Protein AF-A0A9X8YA96-F1 (afdb_monomer_lite)

Sequence (90 aa):
MYTHIKIKKNPYAWPSWLVSYEGHTIGSSHSLQISRIAANFAQSHVKEINPANLCASYLITHVAEDMNHGGYQEFWTPAPTHLLALAPAA

Secondary structure (DSSP, 8-state):
----EEEEE-SSSTT-EEEEETTEEEEEES-HHHHHHHHHHHHHHHTT--GGG--HHHHHHHHHHHHHHTT-TTTEEEPP----------

Structure (mmCIF, N/CA/C/O backbone):
data_AF-A0A9X8YA96-F1
#
_entry.id   AF-A0A9X8YA96-F1
#
loop_
_atom_site.group_PDB
_atom_site.id
_atom_site.type_symbol
_atom_site.label_atom_id
_atom_site.label_alt_id
_atom_site.label_comp_id
_atom_site.label_asym_id
_atom_site.label_entity_id
_atom_site.label_seq_id
_atom_site.pdbx_PDB_ins_code
_atom_site.Cartn_x
_atom_site.Cartn_y
_atom_site.Cartn_z
_atom_site.occupancy
_atom_site.B_iso_or_equiv
_atom_site.auth_seq_id
_atom_site.auth_comp_id
_atom_site.auth_asym_id
_atom_site.auth_atom_id
_atom_site.pdbx_PDB_model_num
ATOM 1 N N . MET A 1 1 ? 3.132 -4.414 20.008 1.00 42.69 1 MET A N 1
ATOM 2 C CA . MET A 1 1 ? 2.499 -3.396 19.146 1.00 42.69 1 MET A CA 1
ATOM 3 C C . MET A 1 1 ? 2.351 -4.034 17.775 1.00 42.69 1 MET A C 1
ATOM 5 O O . MET A 1 1 ? 3.350 -4.204 17.091 1.00 42.69 1 MET A O 1
ATOM 9 N N . TYR A 1 2 ? 1.169 -4.567 17.464 1.00 43.12 2 TYR A N 1
ATOM 10 C CA . TYR A 1 2 ? 0.956 -5.292 16.212 1.00 43.12 2 TYR A CA 1
ATOM 11 C C . TYR A 1 2 ? 0.777 -4.276 15.096 1.00 43.12 2 TYR A C 1
ATOM 13 O O . TYR A 1 2 ? -0.121 -3.447 15.137 1.00 43.12 2 TYR A O 1
ATOM 21 N N . THR A 1 3 ? 1.673 -4.297 14.124 1.00 57.06 3 THR A N 1
ATOM 22 C CA . THR A 1 3 ? 1.552 -3.468 12.936 1.00 57.06 3 THR A CA 1
ATOM 23 C C . THR A 1 3 ? 0.355 -3.939 12.127 1.00 57.06 3 THR A C 1
ATOM 25 O O . THR A 1 3 ? 0.338 -5.053 11.609 1.00 57.06 3 THR A O 1
ATOM 28 N N . HIS A 1 4 ? -0.655 -3.086 12.009 1.00 77.56 4 HIS A N 1
ATOM 29 C CA . HIS A 1 4 ? -1.896 -3.391 11.299 1.00 77.56 4 HIS A CA 1
ATOM 30 C C . HIS A 1 4 ? -1.740 -3.368 9.764 1.00 77.56 4 HIS A C 1
ATOM 32 O O . HIS A 1 4 ? -2.706 -3.613 9.041 1.00 77.56 4 HIS A O 1
ATOM 38 N N . ILE A 1 5 ? -0.521 -3.110 9.263 1.00 86.69 5 ILE A N 1
ATOM 39 C CA . ILE A 1 5 ? -0.169 -3.082 7.841 1.00 86.69 5 ILE A CA 1
ATOM 40 C C . ILE A 1 5 ? 0.308 -4.464 7.390 1.00 86.69 5 ILE A C 1
ATOM 42 O O . ILE A 1 5 ? 1.208 -5.057 7.983 1.00 86.69 5 ILE A O 1
ATOM 46 N N . LYS A 1 6 ? -0.282 -4.975 6.310 1.00 89.81 6 LYS A N 1
ATOM 47 C CA . LYS A 1 6 ? 0.023 -6.281 5.720 1.00 89.81 6 LYS A CA 1
ATOM 48 C C . LYS A 1 6 ? 0.383 -6.114 4.250 1.00 89.81 6 LYS A C 1
ATOM 50 O O . LYS A 1 6 ? -0.298 -5.394 3.524 1.00 89.81 6 LYS A O 1
ATOM 55 N N . ILE A 1 7 ? 1.413 -6.837 3.815 1.00 91.25 7 ILE A N 1
ATOM 56 C CA . ILE A 1 7 ? 1.785 -6.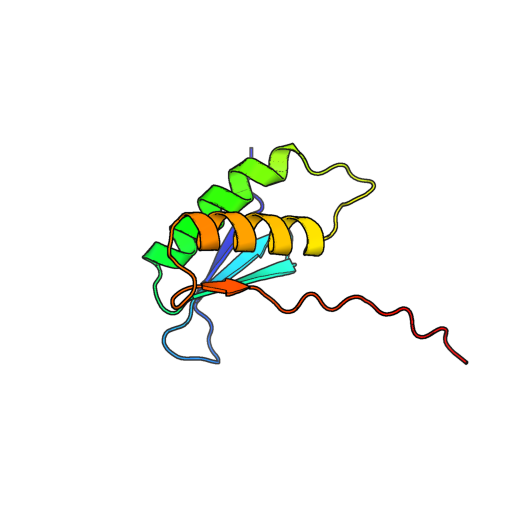975 2.405 1.00 91.25 7 ILE A CA 1
ATOM 57 C C . ILE A 1 7 ? 1.388 -8.379 1.955 1.00 91.25 7 ILE A C 1
ATOM 59 O O . ILE A 1 7 ? 1.775 -9.365 2.586 1.00 91.25 7 ILE A O 1
ATOM 63 N N . LYS A 1 8 ? 0.607 -8.484 0.881 1.00 90.75 8 LYS A N 1
ATOM 64 C CA . LYS A 1 8 ? 0.160 -9.768 0.322 1.00 90.75 8 LYS A CA 1
ATOM 65 C C . LYS A 1 8 ? 0.415 -9.809 -1.175 1.00 90.75 8 LYS A C 1
ATOM 67 O O . LYS A 1 8 ? 0.300 -8.797 -1.853 1.00 90.75 8 LYS A O 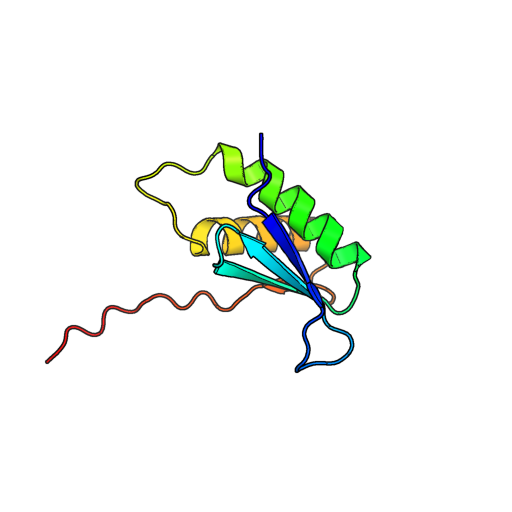1
ATOM 72 N N . LYS A 1 9 ? 0.736 -10.985 -1.708 1.00 86.44 9 LYS A N 1
ATOM 73 C CA . LYS A 1 9 ? 0.813 -11.180 -3.159 1.00 86.44 9 LYS A CA 1
ATOM 74 C C . LYS A 1 9 ? -0.596 -11.075 -3.748 1.00 86.44 9 LYS A C 1
ATOM 76 O O . LYS A 1 9 ? -1.521 -11.664 -3.191 1.00 86.44 9 LYS A O 1
ATOM 81 N N . ASN A 1 10 ? -0.760 -10.341 -4.844 1.00 80.31 10 ASN A N 1
ATOM 82 C CA . ASN A 1 10 ? -2.027 -10.287 -5.560 1.00 80.31 10 ASN A CA 1
ATOM 83 C C . ASN A 1 10 ? -2.182 -11.565 -6.406 1.00 80.31 10 ASN A C 1
ATOM 85 O O . ASN A 1 10 ? -1.330 -11.824 -7.260 1.00 80.31 10 ASN A O 1
ATOM 89 N N . PRO A 1 11 ? -3.225 -12.382 -6.188 1.00 73.25 11 PRO A N 1
ATOM 90 C CA . PRO A 1 11 ? -3.441 -13.586 -6.985 1.00 73.25 11 PRO A CA 1
ATOM 91 C C . PRO A 1 11 ? -4.013 -13.291 -8.383 1.00 73.25 11 PRO A C 1
ATOM 93 O O . PRO A 1 11 ? -3.984 -14.176 -9.231 1.00 73.25 11 PRO A O 1
ATOM 96 N N . TYR A 1 12 ? -4.505 -12.072 -8.636 1.00 70.12 12 TYR A N 1
ATOM 97 C CA . TYR A 1 12 ? -5.227 -11.711 -9.865 1.00 70.12 12 TYR A CA 1
ATOM 98 C C . TYR A 1 12 ? -4.426 -10.842 -10.841 1.00 70.12 12 TYR A C 1
ATOM 100 O O . TYR A 1 12 ? -4.863 -10.632 -11.968 1.00 70.12 12 TYR A O 1
ATOM 108 N N . ALA A 1 13 ? -3.259 -10.336 -10.437 1.00 65.69 13 ALA A N 1
ATOM 109 C CA . ALA A 1 13 ? -2.392 -9.544 -11.303 1.00 65.69 13 ALA A CA 1
ATOM 110 C C . ALA A 1 13 ? -0.925 -9.879 -11.028 1.00 65.69 13 ALA A C 1
ATOM 112 O O . ALA A 1 13 ? -0.467 -9.819 -9.880 1.00 65.69 13 ALA A O 1
ATOM 113 N N . TRP A 1 14 ? -0.187 -10.240 -12.080 1.00 58.94 14 TRP A N 1
ATOM 114 C CA . TRP A 1 14 ? 1.188 -10.715 -11.968 1.00 58.94 14 TRP A CA 1
ATOM 115 C C . TRP A 1 14 ? 2.174 -9.812 -12.726 1.00 58.94 14 TRP A C 1
ATOM 117 O O . TRP A 1 14 ? 1.918 -9.518 -13.891 1.00 58.94 14 TRP A O 1
ATOM 127 N N . PRO A 1 15 ? 3.308 -9.418 -12.111 1.00 57.28 15 PRO A N 1
ATOM 128 C CA . PRO A 1 15 ? 3.627 -9.485 -10.682 1.00 57.28 15 PRO A CA 1
ATOM 129 C C . PRO A 1 15 ? 3.042 -8.277 -9.950 1.00 57.28 15 PRO A C 1
ATOM 131 O O . PRO A 1 15 ? 3.469 -7.178 -10.235 1.00 57.28 15 PRO A O 1
ATOM 134 N N . SER A 1 16 ? 2.120 -8.439 -8.993 1.00 82.50 16 SER A N 1
ATOM 135 C CA . SER A 1 16 ? 1.705 -7.326 -8.123 1.00 82.50 16 SER A CA 1
ATOM 136 C C . SER A 1 16 ? 1.550 -7.744 -6.657 1.00 82.50 16 SER A C 1
ATOM 138 O O . SER A 1 16 ? 1.225 -8.889 -6.329 1.00 82.50 16 SER A O 1
ATOM 140 N N . TRP A 1 17 ? 1.839 -6.812 -5.760 1.00 92.00 17 TRP A N 1
ATOM 141 C CA . TRP A 1 17 ? 1.767 -6.930 -4.309 1.00 92.00 17 TRP A CA 1
ATOM 142 C C . TRP A 1 17 ? 0.799 -5.872 -3.787 1.00 92.00 17 TRP A C 1
ATOM 144 O O . TRP A 1 17 ? 0.823 -4.738 -4.252 1.00 92.00 17 TRP A O 1
ATOM 154 N N . LEU A 1 18 ? -0.043 -6.240 -2.828 1.00 90.88 18 LEU A N 1
ATOM 155 C CA . LEU A 1 18 ? -1.039 -5.383 -2.193 1.00 90.88 18 LEU A CA 1
ATOM 156 C C . LEU A 1 18 ? -0.559 -4.980 -0.802 1.00 90.88 18 LEU A C 1
ATOM 158 O O . LEU A 1 18 ? -0.149 -5.840 -0.018 1.00 90.88 18 LEU A O 1
ATOM 162 N N . VAL A 1 19 ? -0.668 -3.694 -0.484 1.00 91.06 19 VAL A N 1
ATOM 163 C CA . VAL A 1 19 ? -0.430 -3.140 0.853 1.00 91.06 19 VAL A CA 1
ATOM 164 C C . VAL A 1 19 ? -1.782 -2.785 1.459 1.00 91.06 19 VAL A C 1
ATOM 166 O O . VAL A 1 19 ? -2.617 -2.155 0.812 1.00 91.06 19 VAL A O 1
ATOM 169 N N . SER A 1 20 ? -2.052 -3.234 2.681 1.00 89.38 20 SER A N 1
ATOM 170 C CA . SER A 1 20 ? -3.347 -3.025 3.342 1.00 89.38 20 SER A CA 1
ATOM 171 C C . SER A 1 20 ? -3.187 -2.702 4.820 1.00 89.38 20 SER A C 1
ATOM 173 O O . SER A 1 20 ? -2.327 -3.291 5.463 1.00 89.38 20 SER A O 1
ATOM 175 N N . TYR A 1 21 ? -4.042 -1.840 5.364 1.00 85.94 21 TYR A N 1
ATOM 176 C CA . TYR A 1 21 ? -4.143 -1.493 6.783 1.00 85.94 21 TYR A CA 1
ATOM 177 C C . TYR A 1 21 ? -5.531 -1.854 7.308 1.00 85.94 21 TYR A C 1
ATOM 179 O O . TYR A 1 21 ? -6.527 -1.465 6.706 1.00 85.94 21 TYR A O 1
ATOM 187 N N . GLU A 1 22 ? -5.614 -2.624 8.396 1.00 81.25 22 GLU A N 1
ATOM 188 C CA . GLU A 1 22 ? -6.900 -3.039 8.995 1.00 81.25 22 GLU A CA 1
ATOM 189 C C . GLU A 1 22 ? -7.897 -3.629 7.978 1.00 81.25 22 GLU A C 1
ATOM 191 O O . GLU A 1 22 ? -9.088 -3.338 7.980 1.00 81.25 22 GLU A O 1
ATOM 196 N N . GLY A 1 23 ? -7.392 -4.424 7.029 1.00 78.69 23 GLY A N 1
ATOM 197 C CA . GLY A 1 23 ? -8.212 -5.014 5.965 1.00 78.69 23 GLY A CA 1
ATOM 198 C C . GLY A 1 23 ? -8.538 -4.081 4.791 1.00 78.69 23 GLY A C 1
ATOM 199 O O . GLY A 1 23 ? -9.000 -4.573 3.766 1.00 78.69 23 GLY A O 1
ATOM 200 N N . HIS A 1 24 ? -8.221 -2.789 4.876 1.00 83.38 24 HIS A N 1
ATOM 201 C CA . HIS A 1 24 ? -8.393 -1.824 3.790 1.00 83.38 24 HIS A CA 1
ATOM 202 C C . HIS A 1 24 ? -7.138 -1.751 2.924 1.00 83.38 24 HIS A C 1
ATOM 204 O O . HIS A 1 24 ? -6.033 -1.570 3.433 1.00 83.38 24 HIS A O 1
ATOM 210 N N . THR A 1 25 ? -7.280 -1.882 1.607 1.00 87.06 25 THR A N 1
ATOM 211 C CA . THR A 1 25 ? -6.147 -1.753 0.683 1.00 87.06 25 THR A CA 1
ATOM 212 C C . THR A 1 25 ? -5.742 -0.288 0.543 1.00 87.06 25 THR A C 1
ATOM 214 O O . THR A 1 25 ? -6.574 0.556 0.238 1.00 87.06 25 THR A O 1
ATOM 217 N N . ILE A 1 26 ? -4.457 -0.002 0.766 1.00 89.81 26 ILE A N 1
ATOM 218 C CA . ILE A 1 26 ? -3.855 1.331 0.609 1.00 89.81 26 ILE A CA 1
ATOM 219 C C . ILE A 1 26 ? -3.291 1.502 -0.808 1.00 89.81 26 ILE A C 1
ATOM 221 O O . ILE A 1 26 ? -3.275 2.595 -1.362 1.00 89.81 26 ILE A O 1
ATOM 225 N N . GLY A 1 27 ? -2.836 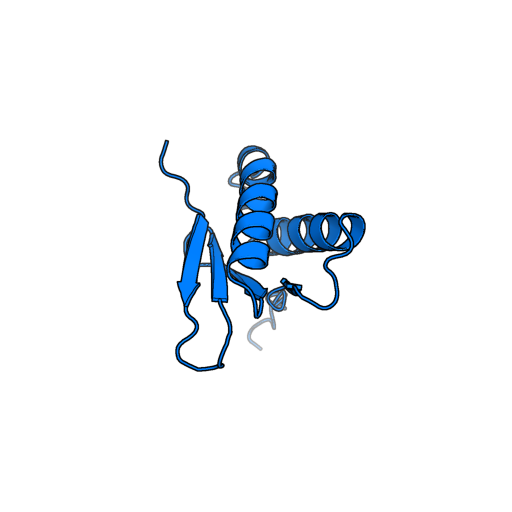0.410 -1.420 1.00 90.69 27 GLY A N 1
ATOM 226 C CA . GLY A 1 27 ? -2.382 0.411 -2.804 1.00 90.69 27 GLY A CA 1
ATOM 227 C C . GLY A 1 27 ? -1.630 -0.849 -3.175 1.00 90.69 27 GLY A C 1
ATOM 228 O O . GLY A 1 27 ? -1.645 -1.849 -2.446 1.00 90.69 27 GLY A O 1
ATOM 229 N N . SER A 1 28 ? -1.000 -0.805 -4.339 1.00 91.62 28 SER A N 1
ATOM 230 C CA . SER A 1 28 ? -0.327 -1.943 -4.940 1.00 91.62 28 SER A CA 1
ATOM 231 C C . SER A 1 28 ? 0.939 -1.547 -5.693 1.00 91.62 28 SER A C 1
ATOM 233 O O . SER A 1 28 ? 1.106 -0.400 -6.098 1.00 91.62 28 SER A O 1
ATOM 235 N N . SER A 1 29 ? 1.850 -2.499 -5.874 1.00 91.75 29 SER A N 1
ATOM 236 C CA . SER A 1 29 ? 3.071 -2.305 -6.662 1.00 91.75 29 SER A CA 1
ATOM 237 C C . SER A 1 29 ? 3.516 -3.590 -7.334 1.00 91.75 29 SER A C 1
ATOM 239 O O . SER A 1 29 ? 3.276 -4.687 -6.824 1.00 91.75 29 SER A O 1
ATOM 241 N N . HIS A 1 30 ? 4.248 -3.474 -8.441 1.00 89.75 30 HIS A N 1
ATOM 242 C CA . HIS A 1 30 ? 4.804 -4.650 -9.114 1.00 89.75 30 HIS A CA 1
ATOM 243 C C . HIS A 1 30 ? 6.054 -5.234 -8.432 1.00 89.75 30 HIS A C 1
ATOM 245 O O . HIS A 1 30 ? 6.428 -6.385 -8.654 1.00 89.75 30 HIS A O 1
ATOM 251 N N . SER A 1 31 ? 6.674 -4.469 -7.532 1.00 89.31 31 SER A N 1
ATOM 252 C CA . SER A 1 31 ? 7.868 -4.858 -6.781 1.00 89.31 31 SER A CA 1
ATOM 253 C C . SER A 1 31 ? 7.573 -5.001 -5.288 1.00 89.31 31 SER A C 1
ATOM 255 O O . SER A 1 31 ? 6.986 -4.101 -4.685 1.00 89.31 31 SER A O 1
ATOM 257 N N . LEU A 1 32 ? 8.044 -6.100 -4.679 1.00 90.19 32 LEU A N 1
ATOM 258 C CA . LEU A 1 32 ? 7.974 -6.320 -3.226 1.00 90.19 32 LEU A CA 1
ATOM 259 C C . LEU A 1 32 ? 8.745 -5.244 -2.456 1.00 90.19 32 LEU A C 1
ATOM 261 O O . LEU A 1 32 ? 8.341 -4.847 -1.365 1.00 90.19 32 LEU A O 1
ATOM 265 N N . GLN A 1 33 ? 9.866 -4.778 -3.014 1.00 92.81 33 GLN A N 1
ATOM 266 C CA . GLN A 1 33 ? 10.665 -3.719 -2.403 1.00 92.81 33 GLN A CA 1
ATOM 267 C C . GLN A 1 33 ? 9.849 -2.429 -2.304 1.00 92.81 33 GLN A C 1
ATOM 269 O O . GLN A 1 33 ? 9.793 -1.830 -1.235 1.00 92.81 33 GLN A O 1
ATOM 274 N N . ILE A 1 34 ? 9.147 -2.064 -3.377 1.00 94.19 34 ILE A N 1
ATOM 275 C CA . ILE A 1 34 ? 8.270 -0.890 -3.402 1.00 94.19 34 ILE A CA 1
ATOM 276 C C . ILE A 1 34 ? 7.114 -1.048 -2.405 1.00 94.19 34 ILE A C 1
ATOM 278 O O . ILE A 1 34 ? 6.830 -0.116 -1.659 1.00 94.19 34 ILE A O 1
ATOM 282 N N . SER A 1 35 ? 6.520 -2.242 -2.280 1.00 93.25 35 SER A N 1
ATOM 283 C CA . SER A 1 35 ? 5.478 -2.489 -1.267 1.00 93.25 35 SER A CA 1
ATOM 284 C C . SER A 1 35 ? 5.987 -2.325 0.161 1.00 93.25 35 SER A C 1
ATOM 286 O O . SER A 1 35 ? 5.247 -1.870 1.028 1.00 93.25 35 SER A O 1
ATOM 288 N N . ARG A 1 36 ? 7.239 -2.718 0.429 1.00 93.81 36 ARG A N 1
ATOM 289 C CA . ARG A 1 36 ? 7.869 -2.549 1.746 1.00 93.81 36 ARG A CA 1
ATOM 290 C C . ARG A 1 36 ? 8.128 -1.079 2.055 1.00 93.81 36 ARG A C 1
ATOM 292 O O . ARG A 1 36 ? 7.880 -0.664 3.181 1.00 93.81 36 ARG A O 1
ATOM 299 N N . ILE A 1 37 ? 8.572 -0.299 1.069 1.00 94.62 37 ILE A N 1
ATOM 300 C CA . ILE A 1 37 ? 8.741 1.154 1.218 1.00 94.62 37 ILE A CA 1
ATOM 301 C C . ILE A 1 37 ? 7.386 1.808 1.517 1.00 94.62 37 ILE A C 1
ATOM 303 O O . ILE A 1 37 ? 7.260 2.502 2.522 1.00 94.62 37 ILE A O 1
ATOM 307 N N . ALA A 1 38 ? 6.351 1.497 0.732 1.00 92.06 38 ALA A N 1
ATOM 308 C CA . ALA A 1 38 ? 5.003 2.017 0.959 1.00 92.06 38 ALA A CA 1
ATOM 309 C C . ALA A 1 38 ? 4.439 1.614 2.336 1.00 92.06 38 ALA A C 1
ATOM 311 O O . ALA A 1 38 ? 3.821 2.428 3.018 1.00 92.06 38 ALA A O 1
ATOM 312 N N . ALA A 1 39 ? 4.684 0.378 2.784 1.00 91.75 39 ALA A N 1
ATOM 313 C CA . ALA A 1 39 ? 4.291 -0.070 4.119 1.00 91.75 39 ALA A CA 1
ATOM 314 C C . ALA A 1 39 ? 5.015 0.701 5.237 1.00 91.75 39 ALA A C 1
ATOM 316 O O . ALA A 1 39 ? 4.397 1.005 6.256 1.00 91.75 39 ALA A O 1
ATOM 317 N N . ASN A 1 40 ? 6.290 1.051 5.045 1.00 92.44 40 ASN A N 1
ATOM 318 C CA . ASN A 1 40 ? 7.033 1.870 6.002 1.00 92.44 40 ASN A CA 1
ATOM 319 C C . ASN A 1 40 ? 6.469 3.294 6.082 1.00 92.44 40 ASN A C 1
ATOM 321 O O . ASN A 1 40 ? 6.267 3.789 7.189 1.00 92.44 40 ASN A O 1
ATOM 325 N N . PHE A 1 41 ? 6.157 3.926 4.944 1.00 91.25 41 PHE A N 1
ATOM 326 C CA . PHE A 1 41 ? 5.492 5.235 4.941 1.00 91.25 41 PHE A CA 1
ATOM 327 C C . PHE A 1 41 ? 4.135 5.170 5.633 1.00 91.25 41 PHE A C 1
ATOM 329 O O . PHE A 1 41 ? 3.873 5.947 6.548 1.00 91.25 41 PHE A O 1
ATOM 336 N N . ALA A 1 42 ? 3.315 4.170 5.300 1.00 89.62 42 ALA A N 1
ATOM 337 C CA . ALA A 1 42 ? 2.034 3.961 5.964 1.00 89.62 42 ALA A CA 1
ATOM 338 C C . ALA A 1 42 ? 2.206 3.839 7.487 1.00 89.62 42 ALA A C 1
ATOM 340 O O . ALA A 1 42 ? 1.433 4.416 8.243 1.00 89.62 42 ALA A O 1
ATOM 341 N N . GLN A 1 43 ? 3.242 3.142 7.959 1.00 88.06 43 GLN A N 1
ATOM 342 C CA . GLN A 1 43 ? 3.474 2.953 9.389 1.00 88.06 43 GLN A CA 1
ATOM 343 C C . GLN A 1 43 ? 3.832 4.250 10.131 1.00 88.06 43 GLN A C 1
ATOM 345 O O . GLN A 1 43 ? 3.478 4.379 11.307 1.00 88.06 43 GLN A O 1
ATOM 350 N N . SER A 1 44 ? 4.502 5.194 9.466 1.00 87.00 44 SER A N 1
ATOM 351 C CA . SER A 1 44 ? 4.775 6.527 10.018 1.00 87.00 44 SER A CA 1
ATOM 352 C C . SER A 1 44 ? 3.481 7.309 10.245 1.00 87.00 44 SER A C 1
ATOM 354 O O . SER A 1 44 ? 3.299 7.868 11.323 1.00 87.00 44 SER A O 1
ATOM 356 N N . HIS A 1 45 ? 2.543 7.227 9.297 1.00 84.88 45 HIS A N 1
ATOM 357 C CA . HIS A 1 45 ? 1.259 7.938 9.340 1.00 84.88 45 HIS A CA 1
ATOM 358 C C . HIS A 1 45 ? 0.204 7.275 10.233 1.00 84.88 45 HIS A C 1
ATOM 360 O O . HIS A 1 45 ? -0.686 7.947 10.744 1.00 84.88 45 HIS A O 1
ATOM 366 N N . VAL A 1 46 ? 0.295 5.962 10.490 1.00 78.31 46 VAL A N 1
ATOM 367 C CA . VAL A 1 46 ? -0.683 5.234 11.331 1.00 78.31 46 VAL A CA 1
ATOM 368 C C . VAL A 1 46 ? -0.799 5.812 12.744 1.00 78.31 46 VAL A C 1
ATOM 370 O O . VAL A 1 46 ? -1.874 5.767 13.338 1.00 78.31 46 VAL A O 1
ATOM 373 N N . LYS A 1 47 ? 0.283 6.374 13.292 1.00 76.06 47 LYS A N 1
ATOM 374 C CA . LYS A 1 47 ? 0.275 6.983 14.633 1.00 76.06 47 LYS A CA 1
ATOM 375 C C . LYS A 1 47 ? -0.533 8.282 14.704 1.00 76.06 47 LYS A C 1
ATOM 377 O O . LYS A 1 47 ? -0.908 8.689 15.798 1.00 76.06 47 LYS A O 1
ATOM 382 N N . GLU A 1 48 ? -0.786 8.908 13.560 1.00 76.44 48 GLU A N 1
ATOM 383 C CA . GLU A 1 48 ? -1.516 10.172 13.432 1.00 76.44 48 GLU A CA 1
ATOM 384 C C . GLU A 1 48 ? -3.022 9.939 13.208 1.00 76.44 48 GLU A C 1
ATOM 386 O O . GLU A 1 48 ? -3.823 10.873 13.251 1.00 76.44 48 GLU A O 1
ATOM 391 N N . ILE A 1 49 ? -3.439 8.678 13.031 1.00 71.31 49 ILE A N 1
ATOM 392 C CA . ILE A 1 49 ? -4.838 8.308 12.811 1.00 71.31 49 ILE A CA 1
ATOM 393 C C . ILE A 1 49 ? -5.623 8.399 14.122 1.00 71.31 49 ILE A C 1
ATOM 395 O O . ILE A 1 49 ? -5.407 7.640 15.067 1.00 71.31 49 ILE A O 1
ATOM 399 N N . ASN A 1 50 ? -6.604 9.299 14.142 1.00 64.69 50 ASN A N 1
ATOM 400 C CA . ASN A 1 50 ? -7.606 9.408 15.197 1.00 64.69 50 ASN A CA 1
ATOM 401 C C . ASN A 1 50 ? -8.802 8.472 14.894 1.00 64.69 50 ASN A C 1
ATOM 403 O O . ASN A 1 50 ? -9.218 8.408 13.735 1.00 64.69 50 ASN A O 1
ATOM 407 N N . PRO A 1 51 ? -9.409 7.796 15.892 1.00 59.41 51 PRO A N 1
ATOM 408 C CA . PRO A 1 51 ? -10.654 7.032 15.746 1.00 59.41 51 PRO A CA 1
ATOM 409 C C . PRO A 1 51 ? -11.772 7.713 14.935 1.00 59.41 51 PRO A C 1
ATOM 411 O O . PRO A 1 51 ? -12.512 7.029 14.233 1.00 59.41 51 PRO A O 1
ATOM 414 N N . ALA A 1 52 ? -11.892 9.045 14.990 1.00 58.28 52 ALA A N 1
ATOM 415 C CA . ALA A 1 52 ? -12.885 9.792 14.207 1.00 58.28 52 ALA A CA 1
ATOM 416 C C . ALA A 1 52 ? -12.608 9.798 12.685 1.00 58.28 52 ALA A C 1
ATOM 418 O O . ALA A 1 52 ? -13.525 10.015 11.901 1.00 58.28 52 ALA A O 1
ATOM 419 N N . ASN A 1 53 ? -11.363 9.522 12.276 1.00 56.47 53 ASN A N 1
ATOM 420 C CA . ASN A 1 53 ? -10.860 9.545 10.899 1.00 56.47 53 ASN A CA 1
ATOM 421 C C . ASN A 1 53 ? -10.108 8.246 10.556 1.00 56.47 53 ASN A C 1
ATOM 423 O O . ASN A 1 53 ? -9.067 8.279 9.900 1.00 56.47 53 ASN A O 1
ATOM 427 N N . LEU A 1 54 ? -10.651 7.089 10.953 1.00 60.47 54 LEU A N 1
ATOM 428 C CA . LEU A 1 54 ? -10.199 5.728 10.592 1.00 60.47 54 LEU A CA 1
ATOM 429 C C . LEU A 1 54 ? -10.220 5.433 9.070 1.00 60.47 54 LEU A C 1
ATOM 431 O O . LEU A 1 54 ? -10.287 4.283 8.640 1.00 60.47 54 LEU A O 1
ATOM 435 N N . CYS A 1 55 ? -10.210 6.457 8.225 1.00 66.25 55 CYS A N 1
ATOM 436 C CA . CYS A 1 55 ? -10.391 6.328 6.797 1.00 66.25 55 CYS A CA 1
ATOM 437 C C . CYS A 1 55 ? -9.091 5.894 6.130 1.00 66.25 55 CYS A C 1
ATOM 439 O O . CYS A 1 55 ? -8.097 6.623 6.116 1.00 66.25 55 CYS A O 1
ATOM 441 N N . ALA A 1 56 ? -9.163 4.743 5.459 1.00 69.19 56 ALA A N 1
ATOM 442 C CA . ALA A 1 56 ? -8.176 4.290 4.487 1.00 69.19 56 ALA A CA 1
ATOM 443 C C . ALA A 1 56 ? -7.773 5.406 3.508 1.00 69.19 56 ALA A C 1
ATOM 445 O O . ALA A 1 56 ? -6.619 5.464 3.109 1.00 69.19 56 ALA A O 1
ATOM 446 N N . SER A 1 57 ? -8.680 6.338 3.194 1.00 80.88 57 SER A N 1
ATOM 447 C CA . SER A 1 57 ? -8.416 7.495 2.336 1.00 80.88 57 SER A CA 1
ATOM 448 C C . SER A 1 57 ? -7.275 8.390 2.821 1.00 80.88 57 SER A C 1
ATOM 450 O O . SER A 1 57 ? -6.473 8.805 1.997 1.00 80.88 57 SER A O 1
ATOM 452 N N . TYR A 1 58 ? -7.163 8.663 4.126 1.00 84.44 58 TYR A N 1
ATOM 453 C CA . TYR A 1 58 ? -6.073 9.493 4.657 1.00 84.44 58 TYR A CA 1
ATOM 454 C C . TYR A 1 58 ? -4.716 8.813 4.440 1.00 84.44 58 TYR A C 1
ATOM 456 O O . TYR A 1 58 ? -3.791 9.404 3.888 1.00 84.44 58 TYR A O 1
ATOM 464 N N . LEU A 1 59 ? -4.642 7.522 4.784 1.00 87.12 59 LEU A N 1
ATOM 465 C CA . LEU A 1 59 ? -3.455 6.702 4.550 1.00 87.12 59 LEU A CA 1
ATOM 466 C C . LEU A 1 59 ? -3.119 6.577 3.062 1.00 87.12 59 LEU A C 1
ATOM 468 O O . LEU A 1 59 ? -1.951 6.671 2.706 1.00 87.12 59 LEU A O 1
ATOM 472 N N . ILE A 1 60 ? -4.114 6.374 2.194 1.00 89.62 60 ILE A N 1
ATOM 473 C CA . ILE A 1 60 ? -3.917 6.307 0.739 1.00 89.62 60 ILE A CA 1
ATOM 474 C C . ILE A 1 60 ? -3.294 7.606 0.230 1.00 89.62 60 ILE A C 1
ATOM 476 O O . ILE A 1 60 ? -2.295 7.537 -0.485 1.00 89.62 60 ILE A O 1
ATOM 480 N N . THR A 1 61 ? -3.836 8.763 0.619 1.00 89.75 61 THR A N 1
ATOM 481 C CA . THR A 1 61 ? -3.340 10.071 0.174 1.00 89.75 61 THR A CA 1
ATOM 482 C C . THR A 1 61 ? -1.901 10.303 0.625 1.00 89.75 61 THR A C 1
ATOM 484 O O . THR A 1 61 ? -1.041 10.501 -0.227 1.00 89.75 61 THR A O 1
ATOM 487 N N . HIS A 1 62 ? -1.599 10.206 1.922 1.00 90.50 62 HIS A N 1
ATOM 488 C CA . HIS A 1 62 ? -0.249 10.524 2.407 1.00 90.50 62 HIS A CA 1
ATOM 489 C C . HIS A 1 62 ? 0.804 9.507 1.963 1.00 90.50 62 HIS A C 1
ATOM 491 O O . HIS A 1 62 ? 1.920 9.885 1.617 1.00 90.50 62 HIS A O 1
ATOM 497 N N . VAL A 1 63 ? 0.455 8.218 1.875 1.00 91.56 63 VAL A N 1
ATOM 498 C CA . VAL A 1 63 ? 1.376 7.222 1.306 1.00 91.56 63 VAL A CA 1
ATOM 499 C C . VAL A 1 63 ? 1.621 7.503 -0.175 1.00 91.56 63 VAL A C 1
ATOM 501 O O . VAL A 1 63 ? 2.754 7.374 -0.627 1.00 91.56 63 VAL A O 1
ATOM 504 N N . ALA A 1 64 ? 0.600 7.898 -0.940 1.00 92.19 64 ALA A N 1
ATOM 505 C CA . ALA A 1 64 ? 0.786 8.283 -2.337 1.00 92.19 64 ALA A CA 1
ATOM 506 C C . ALA A 1 64 ? 1.667 9.534 -2.477 1.00 92.19 64 ALA A C 1
ATOM 508 O O . ALA A 1 64 ? 2.560 9.545 -3.321 1.00 92.19 64 ALA A O 1
ATOM 509 N N . GLU A 1 65 ? 1.462 10.551 -1.639 1.00 93.06 65 GLU A N 1
ATOM 510 C CA . GLU A 1 65 ? 2.273 11.775 -1.606 1.00 93.06 65 GLU A CA 1
ATOM 511 C C . GLU A 1 65 ? 3.742 11.474 -1.277 1.00 93.06 65 GLU A C 1
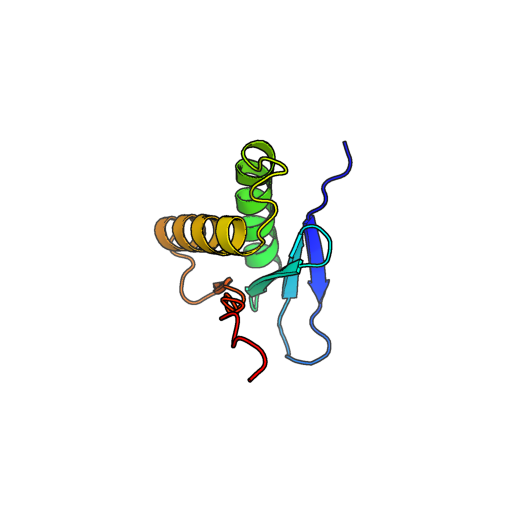ATOM 513 O O . GLU A 1 65 ? 4.629 11.892 -2.021 1.00 93.06 65 GLU A O 1
ATOM 518 N N . ASP A 1 66 ? 4.017 10.677 -0.243 1.00 94.00 66 ASP A N 1
ATOM 519 C CA . ASP A 1 66 ? 5.386 10.303 0.137 1.00 94.00 66 ASP A CA 1
ATOM 520 C C . ASP A 1 66 ? 6.076 9.441 -0.924 1.00 94.00 66 ASP A C 1
ATOM 522 O O . ASP A 1 66 ? 7.243 9.664 -1.259 1.00 94.00 66 ASP A O 1
ATOM 526 N N . MET A 1 67 ? 5.358 8.473 -1.502 1.00 93.69 67 MET A N 1
ATOM 527 C CA . MET A 1 67 ? 5.871 7.680 -2.622 1.00 93.69 67 MET A CA 1
ATOM 528 C C . MET A 1 67 ? 6.169 8.569 -3.833 1.00 93.69 67 MET A C 1
ATOM 530 O O . MET A 1 67 ? 7.169 8.348 -4.522 1.00 93.69 67 MET A O 1
ATOM 534 N N . ASN A 1 68 ? 5.351 9.598 -4.064 1.00 93.38 68 ASN A N 1
ATOM 535 C CA . ASN A 1 68 ? 5.561 10.558 -5.136 1.00 93.38 68 ASN A CA 1
ATOM 536 C C . ASN A 1 68 ? 6.778 11.448 -4.899 1.00 93.38 68 ASN A C 1
ATOM 538 O O . ASN A 1 68 ? 7.587 11.597 -5.817 1.00 93.38 68 ASN A O 1
ATOM 542 N N . HIS A 1 69 ? 6.940 11.989 -3.692 1.00 93.75 69 HIS A N 1
ATOM 543 C CA . HIS A 1 69 ? 8.121 12.765 -3.308 1.00 93.75 69 HIS A CA 1
ATOM 544 C C . HIS A 1 69 ? 9.402 11.921 -3.330 1.00 93.75 69 HIS A C 1
ATOM 546 O O . HIS A 1 69 ? 10.467 12.425 -3.682 1.00 93.75 69 HIS A O 1
ATOM 552 N N . GLY A 1 70 ? 9.299 10.627 -3.016 1.00 89.75 70 GLY A N 1
ATOM 553 C CA . GLY A 1 70 ? 10.396 9.664 -3.119 1.00 89.75 70 GLY A CA 1
ATOM 554 C C . GLY A 1 70 ? 10.743 9.224 -4.548 1.00 89.75 70 GLY A C 1
ATOM 555 O O . GLY A 1 70 ? 11.724 8.505 -4.721 1.00 89.75 70 GLY A O 1
ATOM 556 N N .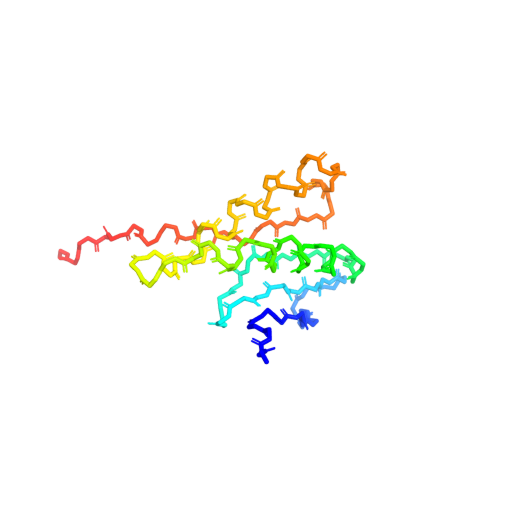 GLY A 1 71 ? 9.968 9.634 -5.562 1.00 92.19 71 GLY A N 1
ATOM 557 C CA . GLY A 1 71 ? 10.215 9.309 -6.972 1.00 92.19 71 GLY A CA 1
ATOM 558 C C . GLY A 1 71 ? 9.674 7.950 -7.439 1.00 92.19 71 GLY A C 1
ATOM 559 O O . GLY A 1 71 ? 10.113 7.444 -8.466 1.00 92.19 71 GLY A O 1
ATOM 560 N N . TYR A 1 72 ? 8.721 7.345 -6.722 1.00 90.94 72 TYR A N 1
ATOM 561 C CA . TYR A 1 72 ? 8.226 5.983 -6.989 1.00 90.94 72 TYR A CA 1
ATOM 562 C C . TYR A 1 72 ? 6.877 5.924 -7.736 1.00 90.94 72 TYR A C 1
ATOM 564 O O . TYR A 1 72 ? 6.189 4.904 -7.678 1.00 90.94 72 TYR A O 1
ATOM 572 N N . GLN A 1 73 ? 6.494 6.993 -8.442 1.00 83.69 73 GLN A N 1
ATOM 573 C CA . GLN A 1 73 ? 5.152 7.176 -9.032 1.00 83.69 73 GLN A CA 1
ATOM 574 C C . GLN A 1 73 ? 4.771 6.095 -10.055 1.00 83.69 73 GLN A C 1
ATOM 576 O O . GLN A 1 73 ? 3.624 5.672 -10.125 1.00 83.69 73 GLN A O 1
ATOM 581 N N . GLU A 1 74 ? 5.738 5.621 -10.843 1.00 85.06 74 GLU A N 1
ATOM 582 C CA . GLU A 1 74 ? 5.517 4.593 -11.873 1.00 85.06 74 GLU A CA 1
ATOM 583 C C . GLU A 1 74 ? 5.474 3.163 -11.304 1.00 85.06 74 GLU A C 1
ATOM 585 O O . GLU A 1 74 ? 4.996 2.235 -11.956 1.00 85.06 74 GLU A O 1
ATOM 590 N N . PHE A 1 75 ? 5.960 2.974 -10.074 1.00 90.31 75 PHE A N 1
ATOM 591 C CA . PHE A 1 75 ? 6.067 1.660 -9.436 1.00 90.31 75 PHE A CA 1
ATOM 592 C C . PHE A 1 75 ? 5.017 1.426 -8.351 1.00 90.31 75 PHE A C 1
ATOM 594 O O . PHE A 1 75 ? 4.838 0.285 -7.910 1.00 90.31 75 PHE A O 1
ATOM 601 N N . TRP A 1 76 ? 4.351 2.490 -7.906 1.00 91.69 76 TRP A N 1
ATOM 602 C CA . TRP A 1 76 ? 3.313 2.477 -6.890 1.00 91.69 76 TRP A CA 1
ATOM 603 C C . TRP A 1 76 ? 1.991 2.951 -7.477 1.00 91.69 76 TRP A C 1
ATOM 605 O O . TRP A 1 76 ? 1.894 4.027 -8.055 1.00 91.69 76 TRP A O 1
ATOM 615 N N . THR A 1 77 ? 0.947 2.157 -7.284 1.00 92.38 77 THR A N 1
ATOM 616 C CA . THR A 1 77 ? -0.413 2.512 -7.668 1.00 92.38 77 THR A CA 1
ATOM 617 C C . THR A 1 77 ? -1.260 2.577 -6.401 1.00 92.38 77 THR A C 1
ATOM 619 O O . THR A 1 77 ? -1.538 1.522 -5.814 1.00 92.38 77 THR A O 1
ATOM 622 N N . PRO A 1 78 ? -1.657 3.777 -5.940 1.00 90.31 78 PRO A N 1
ATOM 623 C CA . PRO A 1 78 ? -2.522 3.900 -4.775 1.00 90.31 78 PRO A CA 1
ATOM 624 C C . PRO A 1 78 ? -3.848 3.181 -5.022 1.00 90.31 78 PRO A C 1
ATOM 626 O O . PRO A 1 78 ? -4.326 3.089 -6.155 1.00 90.31 78 PRO A O 1
ATOM 629 N N . ALA A 1 79 ? -4.439 2.643 -3.957 1.00 88.38 79 ALA A N 1
ATOM 630 C CA . ALA A 1 79 ? -5.772 2.076 -4.055 1.00 88.38 79 ALA A CA 1
ATOM 631 C C . ALA A 1 79 ? -6.730 3.194 -4.465 1.00 88.38 79 ALA A C 1
ATOM 633 O O . ALA A 1 79 ? -6.561 4.329 -4.009 1.00 88.38 79 ALA A O 1
ATOM 634 N N . PRO A 1 80 ? -7.736 2.904 -5.303 1.00 80.06 80 PRO A N 1
ATOM 635 C CA . PRO A 1 80 ? -8.765 3.884 -5.559 1.00 80.06 80 PRO A CA 1
ATOM 636 C C . PRO A 1 80 ? -9.365 4.264 -4.210 1.00 80.06 80 PRO A C 1
ATOM 638 O O . PRO A 1 80 ? -9.909 3.420 -3.490 1.00 80.06 80 PRO A O 1
ATOM 641 N N . THR A 1 81 ? -9.270 5.542 -3.866 1.00 67.50 81 THR A N 1
ATOM 642 C CA . THR A 1 81 ? -10.178 6.138 -2.908 1.00 67.50 81 THR A CA 1
ATOM 643 C C . THR A 1 81 ? -11.545 6.041 -3.558 1.00 67.50 81 THR A C 1
ATOM 645 O O . THR A 1 81 ? -11.995 6.945 -4.257 1.00 67.50 81 THR A O 1
ATOM 648 N N . HIS A 1 82 ? -12.235 4.918 -3.342 1.00 49.41 82 HIS A N 1
ATOM 649 C CA . HIS A 1 82 ? -13.678 4.978 -3.282 1.00 49.41 82 HIS A CA 1
ATOM 650 C C . HIS A 1 82 ? -13.949 5.969 -2.151 1.00 49.41 82 HIS A C 1
ATOM 652 O O . HIS A 1 82 ? -14.054 5.606 -0.982 1.00 49.41 82 HIS A O 1
ATOM 658 N N . LEU A 1 83 ? -14.030 7.255 -2.504 1.00 44.88 83 LEU A N 1
ATOM 659 C CA . LEU A 1 83 ? -15.053 8.097 -1.937 1.00 44.88 83 LEU A CA 1
ATOM 660 C C . LEU A 1 83 ? -16.282 7.196 -1.981 1.00 44.88 83 LEU A C 1
ATOM 662 O O . LEU A 1 83 ? -16.817 6.910 -3.053 1.00 44.88 83 LEU A O 1
ATOM 666 N N . LEU A 1 84 ? -16.667 6.662 -0.824 1.00 42.44 84 LEU A N 1
ATOM 667 C CA . LEU A 1 84 ? -18.062 6.415 -0.539 1.00 42.44 84 LEU A CA 1
ATOM 668 C C . LEU A 1 84 ? -18.721 7.778 -0.760 1.00 42.44 84 LEU A C 1
ATOM 670 O O . LEU A 1 84 ? -18.936 8.549 0.170 1.00 42.44 84 LEU A O 1
ATOM 674 N N . ALA A 1 85 ? -18.962 8.111 -2.030 1.00 36.41 85 ALA A N 1
ATOM 675 C CA . ALA A 1 85 ? -20.077 8.921 -2.410 1.00 36.41 85 ALA A CA 1
ATOM 676 C C . ALA A 1 85 ? -21.235 8.143 -1.808 1.00 36.41 85 ALA A C 1
ATOM 678 O O . ALA A 1 85 ? -21.648 7.102 -2.318 1.00 36.41 85 ALA A O 1
ATOM 679 N N . LEU A 1 86 ? -21.640 8.591 -0.624 1.00 41.06 86 LEU A N 1
ATOM 680 C CA . LEU A 1 86 ? -22.999 8.486 -0.156 1.00 41.06 86 LEU A CA 1
ATOM 681 C C . LEU A 1 86 ? -23.862 8.913 -1.343 1.00 41.06 86 LEU A C 1
ATOM 683 O O . LEU A 1 86 ? -24.148 10.091 -1.524 1.00 41.06 86 LEU A O 1
ATOM 687 N N . ALA A 1 87 ? -24.213 7.962 -2.202 1.00 32.41 87 ALA A N 1
ATOM 688 C CA . ALA A 1 87 ? -25.468 8.045 -2.897 1.00 32.41 87 ALA A CA 1
ATOM 689 C C . ALA A 1 87 ? -26.492 7.921 -1.765 1.00 32.41 87 ALA A C 1
ATOM 691 O O . ALA A 1 87 ? -26.519 6.876 -1.102 1.00 32.41 87 ALA A O 1
ATOM 692 N N . PRO A 1 88 ? -27.254 8.978 -1.438 1.00 41.06 88 PRO A N 1
ATOM 693 C CA . PRO A 1 88 ? -28.408 8.774 -0.589 1.00 41.06 88 PRO A CA 1
ATOM 694 C C . PRO A 1 88 ? -29.271 7.736 -1.304 1.00 41.06 88 PRO A C 1
ATOM 696 O O . PRO A 1 88 ? -29.516 7.852 -2.505 1.00 41.06 88 PRO A O 1
ATOM 699 N N . ALA A 1 89 ? -29.657 6.686 -0.584 1.00 39.31 89 ALA A N 1
ATOM 700 C CA . ALA A 1 89 ? -30.699 5.791 -1.050 1.00 39.31 89 ALA A CA 1
ATOM 701 C C . ALA A 1 89 ? -31.933 6.659 -1.345 1.00 39.31 89 ALA A C 1
ATOM 703 O O . ALA A 1 89 ? -32.486 7.264 -0.425 1.00 39.31 89 ALA A O 1
ATOM 704 N N . ALA A 1 90 ? -32.277 6.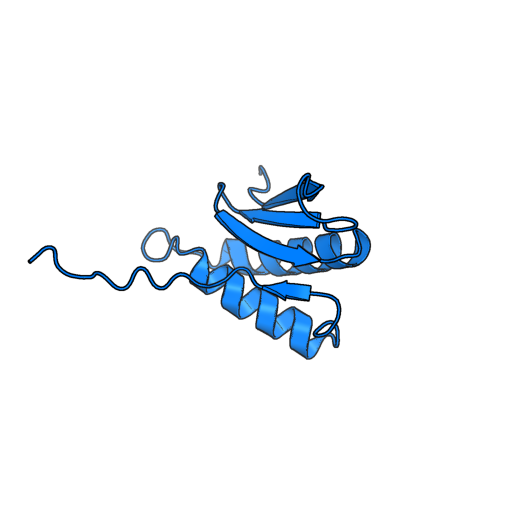782 -2.624 1.00 37.69 90 ALA A N 1
ATOM 705 C CA . ALA A 1 90 ? -33.507 7.395 -3.104 1.00 37.69 90 ALA A CA 1
ATOM 706 C C . ALA A 1 90 ? -34.426 6.288 -3.613 1.00 37.69 90 ALA A C 1
ATOM 708 O O . ALA A 1 90 ? -33.902 5.365 -4.283 1.00 37.69 90 ALA A O 1
#

Radius of gyration: 13.43 Å; chains: 1; bounding box: 44×26×31 Å

pLDDT: mean 78.55, std 17.42, range [32.41, 94.62]

Foldseek 3Di:
DDQQWDWAQDPPDPRKIFIAGVNHTFWMFSDPVLSVVLSVQLSVCVVVDDPVRPDSVVSSVRSQVVCVVVVNNVGIDTDPPPPPPPPPPD